Protein AF-A0AAV9CAW3-F1 (afdb_monomer_lite)

Foldseek 3Di:
DVVVVVVVVVVVPPDPPPPDDLCALPDPVCCVQLVDQKHAAPVRPGIDGSCQQCPPDPPDPNCPSNNNVD

Radius of gyration: 18.22 Å; chains: 1; bounding box: 19×21×61 Å

Structure (mmCIF, N/CA/C/O backbone):
data_AF-A0AAV9CAW3-F1
#
_entry.id   AF-A0AAV9CAW3-F1
#
loop_
_atom_site.group_PDB
_atom_site.id
_atom_site.type_symbol
_atom_site.label_atom_id
_atom_site.label_alt_id
_atom_site.label_comp_id
_atom_site.label_asym_id
_atom_site.label_entity_id
_atom_site.label_seq_id
_atom_site.pdbx_PDB_ins_code
_atom_site.Cartn_x
_atom_site.Cartn_y
_atom_site.Cartn_z
_atom_site.occupancy
_atom_site.B_iso_or_equiv
_atom_site.auth_seq_id
_atom_site.auth_comp_id
_atom_site.auth_asym_id
_atom_site.auth_atom_id
_atom_site.pdbx_PDB_model_num
ATOM 1 N N . MET A 1 1 ? 4.091 5.879 -50.998 1.00 55.12 1 MET A N 1
ATOM 2 C CA . MET A 1 1 ? 4.691 5.690 -49.660 1.00 55.12 1 MET A CA 1
ATOM 3 C C . MET A 1 1 ? 3.872 6.338 -48.536 1.00 55.12 1 MET A C 1
ATOM 5 O O . MET A 1 1 ? 4.080 5.970 -47.391 1.00 55.12 1 MET A O 1
ATOM 9 N N . GLU A 1 2 ? 2.870 7.171 -48.835 1.00 49.88 2 GLU A N 1
ATOM 10 C CA . GLU A 1 2 ? 2.071 7.887 -47.820 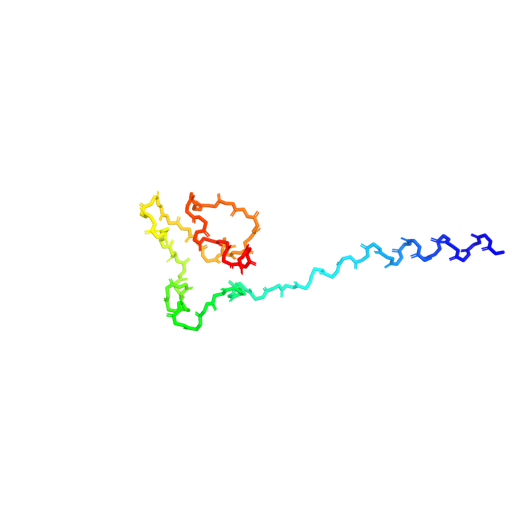1.00 49.88 2 GLU A CA 1
ATOM 11 C C . GLU A 1 2 ? 1.104 7.009 -46.996 1.00 49.88 2 GLU A C 1
ATOM 13 O O . GLU A 1 2 ? 0.853 7.295 -45.833 1.00 49.88 2 GLU A O 1
ATOM 18 N N . ALA A 1 3 ? 0.577 5.912 -47.559 1.00 51.00 3 ALA A N 1
ATOM 19 C CA . ALA A 1 3 ? -0.435 5.083 -46.883 1.00 51.00 3 ALA A CA 1
ATOM 20 C C . ALA A 1 3 ? 0.138 4.121 -45.823 1.00 51.00 3 ALA A C 1
ATOM 22 O O . ALA A 1 3 ? -0.590 3.641 -44.958 1.00 51.00 3 ALA A O 1
ATOM 23 N N . VAL A 1 4 ? 1.442 3.827 -45.882 1.00 55.72 4 VAL A N 1
ATOM 24 C CA . VAL A 1 4 ? 2.091 2.857 -44.980 1.00 55.72 4 VAL A CA 1
ATOM 25 C C . VAL A 1 4 ? 2.372 3.493 -43.616 1.00 55.72 4 VAL A C 1
ATOM 27 O O . VAL A 1 4 ? 2.248 2.837 -42.585 1.00 55.72 4 VAL A O 1
ATOM 30 N N . LEU A 1 5 ? 2.675 4.795 -43.603 1.00 54.12 5 LEU A N 1
ATOM 31 C CA . LEU A 1 5 ? 2.974 5.560 -42.393 1.00 54.12 5 LEU A CA 1
ATOM 32 C C . LEU A 1 5 ? 1.737 5.729 -41.496 1.00 54.12 5 LEU A C 1
ATOM 34 O O . LEU A 1 5 ? 1.844 5.656 -40.274 1.00 54.12 5 LEU A O 1
ATOM 38 N N . SER A 1 6 ? 0.554 5.872 -42.103 1.00 54.28 6 SER A N 1
ATOM 39 C CA . SER A 1 6 ? -0.712 5.979 -41.373 1.00 54.28 6 SER A CA 1
ATOM 40 C C . SER A 1 6 ? -1.090 4.695 -40.638 1.00 54.28 6 SER A C 1
ATOM 42 O O . SER A 1 6 ? -1.657 4.791 -39.560 1.00 54.28 6 SER A O 1
ATOM 44 N N . VAL A 1 7 ? -0.762 3.509 -41.167 1.00 53.25 7 VAL A N 1
ATOM 45 C CA . VAL A 1 7 ? -1.095 2.215 -40.533 1.00 53.25 7 VAL A CA 1
ATOM 46 C C . VAL A 1 7 ? -0.196 1.933 -39.324 1.00 53.25 7 VAL A C 1
ATOM 48 O O . VAL A 1 7 ? -0.674 1.446 -38.302 1.00 53.25 7 VAL A O 1
ATOM 51 N N . VAL A 1 8 ? 1.088 2.300 -39.393 1.00 55.06 8 VAL A N 1
ATOM 52 C CA . VAL A 1 8 ? 2.058 2.099 -38.299 1.00 55.06 8 VAL A CA 1
ATOM 53 C C . VAL A 1 8 ? 1.681 2.892 -37.042 1.00 55.06 8 VAL A C 1
ATOM 55 O O . VAL A 1 8 ? 1.835 2.386 -35.933 1.00 55.06 8 VAL A O 1
ATOM 58 N N . LEU A 1 9 ? 1.129 4.099 -37.204 1.00 53.53 9 LEU A N 1
ATOM 59 C CA . LEU A 1 9 ? 0.709 4.961 -36.090 1.00 53.53 9 LEU A CA 1
ATOM 60 C C . LEU A 1 9 ? -0.489 4.410 -35.298 1.00 53.53 9 LEU A C 1
ATOM 62 O O . LEU A 1 9 ? -0.647 4.727 -34.120 1.00 53.53 9 LEU A O 1
ATOM 66 N N . ILE A 1 10 ? -1.328 3.575 -35.916 1.00 55.44 10 ILE A N 1
ATOM 67 C CA . ILE A 1 10 ? -2.502 2.996 -35.241 1.00 55.44 10 ILE A CA 1
ATOM 68 C C . ILE A 1 10 ? -2.094 1.774 -34.403 1.00 55.44 10 ILE A C 1
ATOM 70 O O . ILE A 1 10 ? -2.647 1.552 -33.329 1.00 55.44 10 ILE A O 1
ATOM 74 N N . LEU A 1 11 ? -1.082 1.014 -34.840 1.00 54.69 11 LEU A N 1
ATOM 75 C CA . LEU A 1 11 ? -0.571 -0.152 -34.106 1.00 54.69 11 LEU A CA 1
ATOM 76 C C . LEU A 1 11 ? 0.348 0.200 -32.925 1.00 54.69 11 LEU A C 1
ATOM 78 O O . LEU A 1 11 ? 0.450 -0.586 -31.987 1.00 54.69 11 LEU A O 1
ATOM 82 N N . SER A 1 12 ? 1.000 1.363 -32.926 1.00 56.56 12 SER A N 1
ATOM 83 C CA . SER A 1 12 ? 1.899 1.791 -31.840 1.00 56.56 12 SER A CA 1
ATOM 84 C C . SER A 1 12 ? 1.177 2.280 -30.578 1.00 56.56 12 SER A C 1
ATOM 86 O O . SER A 1 12 ? 1.812 2.482 -29.545 1.00 56.56 12 SER A O 1
ATOM 88 N N . SER A 1 13 ? -0.146 2.449 -30.638 1.00 58.03 13 SER A N 1
ATO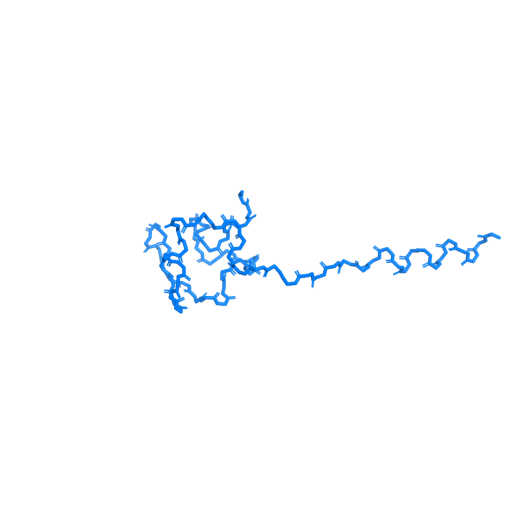M 89 C CA . SER A 1 13 ? -0.962 2.940 -29.518 1.00 58.03 13 SER A CA 1
ATOM 90 C C . SER A 1 13 ? -1.483 1.829 -28.599 1.00 58.03 13 SER A C 1
ATOM 92 O O . SER A 1 13 ? -2.123 2.119 -27.587 1.00 58.03 13 SER A O 1
ATOM 94 N N . LEU A 1 14 ? -1.217 0.558 -28.917 1.00 56.84 14 LEU A N 1
ATOM 95 C CA . LEU A 1 14 ? -1.618 -0.561 -28.071 1.00 56.84 14 LEU A CA 1
ATOM 96 C C . LEU A 1 14 ? -0.649 -0.673 -26.883 1.00 56.84 14 LEU A C 1
ATOM 98 O O . LEU A 1 14 ? 0.315 -1.435 -26.905 1.00 56.84 14 LEU A O 1
ATOM 102 N N . ARG A 1 15 ? -0.886 0.123 -25.833 1.00 60.53 15 ARG A N 1
ATOM 103 C CA . ARG A 1 15 ? -0.264 -0.126 -24.528 1.00 60.53 15 ARG A CA 1
ATOM 104 C C . ARG A 1 15 ? -0.731 -1.496 -24.058 1.00 60.53 15 ARG A C 1
ATOM 106 O O . ARG A 1 15 ? -1.930 -1.724 -23.908 1.00 60.53 15 ARG A O 1
ATOM 113 N N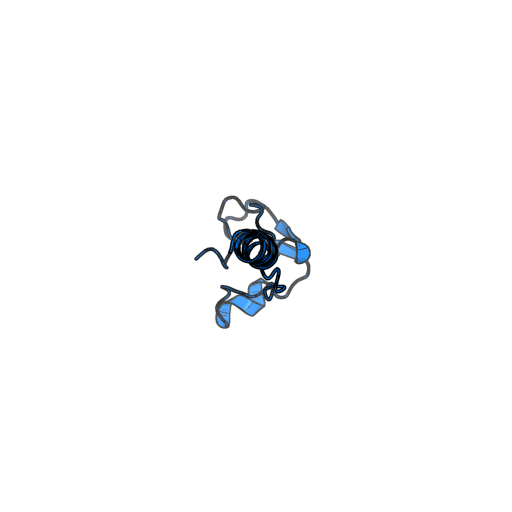 . SER A 1 16 ? 0.208 -2.403 -23.830 1.00 59.03 16 SER A N 1
ATOM 114 C CA . SER A 1 16 ? -0.055 -3.668 -23.160 1.00 59.03 16 SER A CA 1
ATOM 115 C C . SER A 1 16 ? -0.556 -3.352 -21.749 1.00 59.03 16 SER A C 1
ATOM 117 O O . SER A 1 16 ? 0.245 -3.106 -20.853 1.00 59.03 16 SER A O 1
ATOM 119 N N . VAL A 1 17 ? -1.874 -3.332 -21.533 1.00 63.41 17 VAL A N 1
ATOM 120 C CA . VAL A 1 17 ? -2.449 -3.425 -20.183 1.00 63.41 17 VAL A CA 1
ATOM 121 C C . VAL A 1 17 ? -2.330 -4.890 -19.785 1.00 63.41 17 VAL A C 1
ATOM 123 O O . VAL A 1 17 ? -3.304 -5.639 -19.784 1.00 63.41 17 VAL A O 1
ATOM 126 N N . LEU A 1 18 ? -1.096 -5.357 -19.592 1.00 63.22 18 LEU A N 1
ATOM 127 C CA . LEU A 1 18 ? -0.905 -6.663 -18.993 1.00 63.22 18 LEU A CA 1
ATOM 128 C C . LEU A 1 18 ? -1.307 -6.494 -17.526 1.00 63.22 18 LEU A C 1
ATOM 130 O O . LEU A 1 18 ? -0.747 -5.607 -16.882 1.00 63.22 18 LEU A O 1
ATOM 134 N N . PRO A 1 19 ? -2.269 -7.273 -17.005 1.00 65.62 19 PRO A N 1
ATOM 135 C CA . PRO A 1 19 ? -2.582 -7.219 -15.588 1.00 65.62 1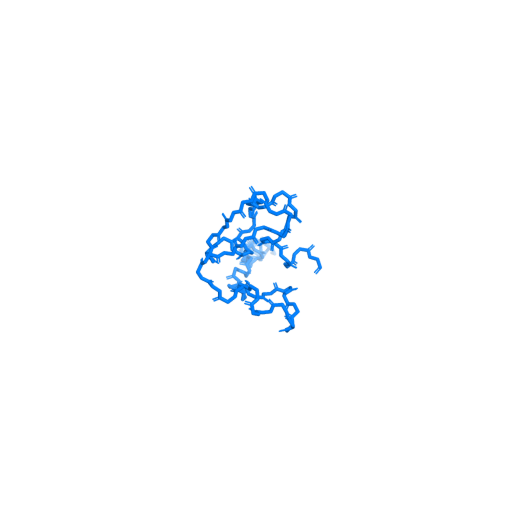9 PRO A CA 1
ATOM 136 C C . PRO A 1 19 ? -1.305 -7.573 -14.825 1.00 65.62 19 PRO A C 1
ATOM 138 O O . PRO A 1 19 ? -0.807 -8.700 -14.909 1.00 65.62 19 PRO A O 1
ATOM 141 N N . SER A 1 20 ? -0.728 -6.581 -14.150 1.00 71.88 20 SER A N 1
ATOM 142 C CA . SER A 1 20 ? 0.355 -6.802 -13.206 1.00 71.88 20 SER A CA 1
ATOM 143 C C . SER A 1 20 ? -0.183 -7.679 -12.081 1.00 71.88 20 SER A C 1
ATOM 145 O O . SER A 1 20 ? -1.355 -7.619 -11.707 1.00 71.88 20 SER A O 1
ATOM 147 N N . SER A 1 21 ? 0.676 -8.546 -11.549 1.00 85.00 21 SER A N 1
ATOM 148 C CA . SER A 1 21 ? 0.358 -9.196 -10.282 1.00 85.00 21 SER A CA 1
ATOM 149 C C . SER A 1 21 ? 0.122 -8.095 -9.241 1.00 85.00 21 SER A C 1
ATOM 151 O O . SER A 1 21 ? 0.992 -7.230 -9.129 1.00 85.00 21 SER A O 1
ATOM 153 N N . PRO A 1 22 ? -0.955 -8.145 -8.434 1.00 82.56 22 PRO A N 1
ATOM 154 C CA . PRO A 1 22 ? -1.140 -7.207 -7.322 1.00 82.56 22 PRO A CA 1
ATOM 155 C C . PRO A 1 22 ? -0.033 -7.334 -6.263 1.00 82.56 22 PRO A C 1
ATOM 157 O O . PRO A 1 22 ? 0.033 -6.553 -5.332 1.00 82.56 22 PRO A O 1
ATOM 160 N N . TYR A 1 23 ? 0.845 -8.337 -6.377 1.00 90.38 23 TYR A N 1
ATOM 161 C CA . TYR A 1 23 ? 2.014 -8.504 -5.514 1.00 90.38 23 TYR A CA 1
ATOM 162 C C . TYR A 1 23 ? 3.326 -8.037 -6.161 1.00 90.38 23 TYR A C 1
ATOM 164 O O . TYR A 1 23 ? 4.406 -8.382 -5.677 1.00 90.38 23 TYR A O 1
ATOM 172 N N . LEU A 1 24 ? 3.268 -7.324 -7.288 1.00 91.69 24 LEU A N 1
ATOM 173 C CA . LEU A 1 24 ? 4.456 -6.736 -7.906 1.00 91.69 24 LEU A CA 1
ATOM 174 C C . LEU A 1 24 ? 5.084 -5.707 -6.947 1.00 91.69 24 LEU A C 1
ATOM 176 O O . LEU A 1 24 ? 4.370 -5.000 -6.250 1.00 91.69 24 LEU A O 1
ATOM 180 N N . GLY A 1 25 ? 6.416 -5.667 -6.865 1.00 91.12 25 GLY A N 1
ATOM 181 C CA . GLY A 1 25 ? 7.136 -4.794 -5.923 1.00 91.12 25 GLY A CA 1
ATOM 182 C C . GLY A 1 25 ? 7.216 -5.318 -4.480 1.00 91.12 25 GLY A C 1
ATOM 183 O O . GLY A 1 25 ? 8.040 -4.855 -3.698 1.00 91.12 25 GLY A O 1
ATOM 184 N N . ILE A 1 26 ? 6.447 -6.351 -4.115 1.00 93.25 26 ILE A N 1
ATOM 185 C CA . ILE A 1 26 ? 6.407 -6.866 -2.738 1.00 93.25 26 ILE A CA 1
ATOM 186 C C . ILE A 1 26 ? 7.488 -7.927 -2.517 1.00 93.25 26 ILE A C 1
ATOM 188 O O . ILE A 1 26 ? 7.505 -8.983 -3.156 1.00 93.25 26 ILE A O 1
ATOM 192 N N . ALA A 1 27 ? 8.380 -7.692 -1.551 1.00 92.81 27 ALA A N 1
ATOM 193 C CA . ALA A 1 27 ? 9.394 -8.671 -1.179 1.00 92.81 27 ALA A CA 1
ATOM 194 C C . ALA A 1 27 ? 8.753 -9.958 -0.606 1.00 92.81 27 ALA A C 1
ATOM 196 O O . ALA A 1 27 ? 7.770 -9.881 0.135 1.00 92.81 27 ALA A O 1
ATOM 197 N N . PRO A 1 28 ? 9.347 -11.155 -0.807 1.00 93.19 28 PRO A N 1
ATOM 198 C CA . PRO A 1 28 ? 8.775 -12.416 -0.315 1.00 93.19 28 PRO A CA 1
ATOM 199 C C . PRO A 1 28 ? 8.467 -12.438 1.190 1.00 93.19 28 PRO A C 1
ATOM 201 O O . PRO A 1 28 ? 7.506 -13.065 1.632 1.00 93.19 28 PRO A O 1
ATOM 204 N N . LYS A 1 29 ? 9.273 -11.725 1.987 1.00 94.69 29 LYS A N 1
ATOM 205 C CA . LYS A 1 29 ? 9.098 -11.594 3.442 1.00 94.69 29 LYS A CA 1
ATOM 206 C C . LYS A 1 29 ? 7.868 -10.758 3.834 1.00 94.69 29 LYS A C 1
ATOM 208 O O . LYS A 1 29 ? 7.356 -10.929 4.935 1.00 94.69 29 LYS A O 1
ATOM 213 N N . GLU A 1 30 ? 7.391 -9.892 2.942 1.00 93.69 30 GLU A N 1
ATOM 214 C CA . GLU A 1 30 ? 6.258 -8.985 3.158 1.00 93.69 30 GLU A CA 1
ATOM 215 C C . GLU A 1 30 ? 4.945 -9.532 2.594 1.00 93.69 30 GLU A C 1
ATOM 217 O O . GLU A 1 30 ? 3.886 -9.055 2.975 1.00 93.69 30 GLU A O 1
ATOM 222 N N . LEU A 1 31 ? 4.961 -10.601 1.792 1.00 93.12 31 LEU A N 1
ATOM 223 C CA . LEU A 1 31 ? 3.736 -11.205 1.241 1.00 93.12 31 LEU A CA 1
ATOM 224 C C . LEU A 1 31 ? 2.684 -11.544 2.310 1.00 93.12 31 LEU A C 1
ATOM 226 O O . LEU A 1 31 ? 1.487 -11.442 2.060 1.00 93.12 31 LEU A O 1
ATOM 230 N N . LYS A 1 32 ? 3.118 -11.915 3.523 1.00 95.44 32 LYS A N 1
ATOM 231 C CA . LYS A 1 32 ? 2.207 -12.187 4.647 1.00 95.44 32 LYS A CA 1
ATOM 232 C C . LYS A 1 32 ? 1.445 -10.945 5.117 1.00 95.44 32 LYS A C 1
ATOM 234 O O . LYS A 1 32 ? 0.318 -11.085 5.575 1.00 95.44 32 LYS A O 1
ATOM 239 N N . TYR A 1 33 ? 2.040 -9.760 4.997 1.00 95.50 33 TYR A N 1
ATOM 240 C CA . TYR A 1 33 ? 1.417 -8.485 5.358 1.00 95.50 33 TYR A CA 1
ATOM 241 C C . TYR A 1 33 ? 0.229 -8.149 4.440 1.00 95.50 33 TYR A C 1
ATOM 243 O O . TYR A 1 33 ? -0.803 -7.669 4.899 1.00 95.50 33 TYR A O 1
ATOM 251 N N . PHE A 1 34 ? 0.340 -8.499 3.156 1.00 95.12 34 PHE A N 1
ATOM 252 C CA . PHE A 1 34 ? -0.672 -8.247 2.121 1.00 95.12 34 PHE A CA 1
ATOM 253 C C . PHE A 1 34 ? -1.576 -9.461 1.833 1.00 95.12 34 PHE A C 1
ATOM 255 O O . PHE A 1 34 ? -2.323 -9.491 0.850 1.00 95.12 34 PHE A O 1
ATOM 262 N N . ALA A 1 35 ? -1.504 -10.509 2.659 1.00 92.38 35 ALA A N 1
ATOM 263 C CA . ALA A 1 35 ? -2.259 -11.742 2.437 1.00 92.38 35 ALA A CA 1
ATOM 264 C C . ALA A 1 35 ? -3.768 -11.571 2.692 1.00 92.38 35 ALA A C 1
ATOM 266 O O . ALA A 1 35 ? -4.569 -12.251 2.049 1.00 92.38 35 ALA A O 1
ATOM 267 N N . GLY A 1 36 ? -4.145 -10.661 3.596 1.00 93.50 36 GLY A N 1
ATOM 268 C CA . GLY A 1 36 ? -5.533 -10.398 3.982 1.00 93.50 36 GLY A CA 1
ATOM 269 C C . GLY A 1 36 ? -6.391 -9.758 2.884 1.00 93.50 36 GLY A C 1
ATOM 270 O O . GLY A 1 36 ? -5.900 -9.363 1.827 1.00 93.50 36 GLY A O 1
ATOM 271 N N . GLU A 1 37 ? -7.697 -9.675 3.151 1.00 95.56 37 GLU A N 1
ATOM 272 C CA . GLU A 1 37 ? -8.657 -8.894 2.350 1.00 95.56 37 GLU A CA 1
ATOM 273 C C . GLU A 1 37 ? -8.549 -7.391 2.646 1.00 95.56 37 GLU A C 1
ATOM 275 O O . GLU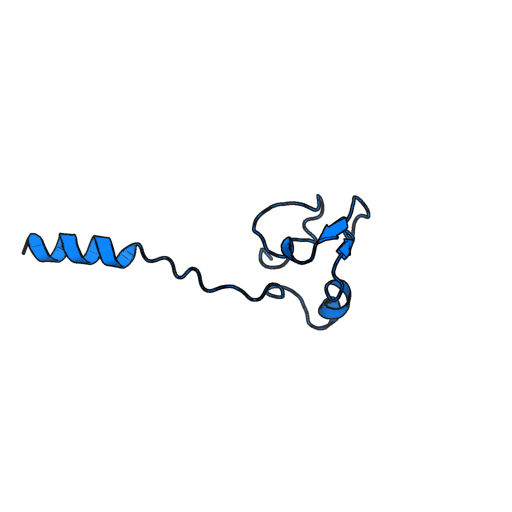 A 1 37 ? -8.817 -6.566 1.777 1.00 95.56 37 GLU A O 1
ATOM 280 N N . VAL A 1 38 ? -8.128 -7.048 3.865 1.00 96.69 38 VAL A N 1
ATOM 281 C CA . VAL A 1 38 ? -7.887 -5.683 4.331 1.00 96.69 38 VAL A CA 1
ATOM 282 C C . VAL A 1 38 ? -6.478 -5.615 4.905 1.00 96.69 38 VAL A C 1
ATOM 284 O O . VAL A 1 38 ? -6.093 -6.471 5.707 1.00 96.69 38 VAL A O 1
ATOM 287 N N . THR A 1 39 ? -5.729 -4.593 4.508 1.00 96.75 39 THR A N 1
ATOM 288 C CA . THR A 1 39 ? -4.361 -4.329 4.957 1.00 96.75 39 THR A CA 1
ATOM 289 C C . THR A 1 39 ? -4.313 -2.949 5.604 1.00 96.75 39 THR A C 1
ATOM 291 O O . THR A 1 39 ? -4.969 -2.013 5.155 1.00 96.75 39 THR A O 1
ATOM 294 N N . ALA A 1 40 ? -3.580 -2.825 6.709 1.00 97.25 40 ALA A N 1
ATOM 295 C CA . ALA A 1 40 ? -3.364 -1.538 7.360 1.00 97.25 40 ALA A CA 1
ATOM 296 C C . ALA A 1 40 ? -2.276 -0.739 6.632 1.00 97.25 40 ALA A C 1
ATOM 298 O O . ALA A 1 40 ? -1.337 -1.325 6.091 1.00 97.25 40 ALA A O 1
ATOM 299 N N . CYS A 1 41 ? -2.365 0.587 6.663 1.00 97.50 41 CYS A N 1
ATOM 300 C CA . CYS A 1 41 ? -1.220 1.436 6.348 1.00 97.50 41 CYS A CA 1
ATOM 301 C C . CYS A 1 41 ? -0.159 1.256 7.444 1.00 97.50 41 CYS A C 1
ATOM 303 O O . CYS A 1 41 ? -0.495 1.061 8.619 1.00 97.50 41 CYS A O 1
ATOM 305 N N . ARG A 1 42 ? 1.123 1.272 7.081 1.00 95.94 42 ARG A N 1
ATOM 306 C CA . ARG A 1 42 ? 2.221 0.967 8.011 1.00 95.94 42 ARG A CA 1
ATOM 307 C C . ARG A 1 42 ? 2.417 2.083 9.042 1.00 95.94 42 ARG A C 1
ATOM 309 O O . ARG A 1 42 ? 2.847 1.808 10.162 1.00 95.94 42 ARG A O 1
ATOM 316 N N . ASP A 1 43 ? 2.056 3.310 8.686 1.00 96.12 43 ASP A N 1
ATOM 317 C CA . ASP A 1 43 ? 1.987 4.482 9.563 1.00 96.12 43 ASP A CA 1
ATOM 318 C C . ASP A 1 43 ? 0.766 4.498 10.509 1.00 96.12 43 ASP A C 1
ATOM 320 O O . ASP A 1 43 ? 0.693 5.335 11.410 1.00 96.12 43 ASP A O 1
ATOM 324 N N . GLY A 1 44 ? -0.184 3.571 10.339 1.00 96.38 44 GLY A N 1
ATOM 325 C CA . GLY A 1 44 ? -1.409 3.485 11.137 1.00 96.38 44 GLY A CA 1
ATOM 326 C C . GLY A 1 44 ? -2.488 4.513 10.778 1.00 96.38 44 GLY A C 1
ATOM 327 O O . GLY A 1 44 ? -3.466 4.637 11.515 1.00 96.38 44 GLY A O 1
ATOM 328 N N . SER A 1 45 ? -2.343 5.236 9.667 1.00 96.44 45 SER A N 1
ATOM 329 C CA . SER A 1 45 ? -3.298 6.257 9.204 1.00 96.44 45 SER A CA 1
ATOM 330 C C . SER A 1 45 ? -4.644 5.695 8.732 1.00 96.44 45 SER A C 1
ATOM 332 O O . SER A 1 45 ? -5.632 6.428 8.680 1.00 96.44 45 SER A O 1
ATOM 334 N N . GLY A 1 46 ? -4.711 4.401 8.411 1.00 95.94 46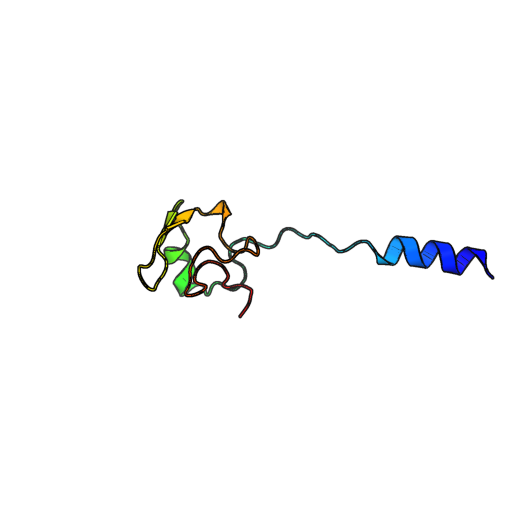 GLY A N 1
ATOM 335 C CA . GLY A 1 46 ? -5.923 3.776 7.905 1.00 95.94 46 GLY A CA 1
ATOM 336 C C . GLY A 1 46 ? -5.738 2.328 7.468 1.00 95.94 46 GLY A C 1
ATOM 337 O O . GLY A 1 46 ? -4.788 1.640 7.850 1.00 95.94 46 GLY A O 1
ATOM 338 N N . THR A 1 47 ? -6.695 1.861 6.673 1.00 97.38 47 THR A N 1
ATOM 339 C CA . THR A 1 47 ? -6.717 0.521 6.084 1.00 97.38 47 THR A CA 1
ATOM 340 C C . THR A 1 47 ? -7.296 0.587 4.680 1.00 97.38 47 THR A C 1
ATOM 342 O O . THR A 1 47 ? -8.261 1.321 4.464 1.00 97.38 47 THR A O 1
ATOM 345 N N . PHE A 1 48 ? -6.804 -0.254 3.782 1.00 96.50 48 PHE A N 1
ATOM 346 C CA . PHE A 1 48 ? -7.296 -0.390 2.416 1.00 96.50 48 PHE A CA 1
ATOM 347 C C . PHE A 1 48 ? -7.671 -1.845 2.123 1.00 96.50 48 PHE A C 1
ATOM 349 O O . PHE A 1 48 ? -7.262 -2.776 2.827 1.00 96.50 48 PHE A O 1
ATOM 356 N N . LYS A 1 49 ? -8.509 -2.043 1.106 1.00 96.88 49 LYS A N 1
ATOM 357 C CA . LYS A 1 49 ? -8.903 -3.378 0.649 1.00 96.88 49 LYS A CA 1
ATOM 358 C C . LYS A 1 49 ? -7.894 -3.917 -0.359 1.00 96.88 49 LYS A C 1
ATOM 360 O O . LYS A 1 49 ? -7.226 -3.160 -1.046 1.00 96.88 49 LYS A O 1
ATOM 365 N N . LYS A 1 50 ? -7.830 -5.236 -0.503 1.00 93.81 50 LYS A N 1
ATOM 366 C CA . LYS A 1 50 ? -6.888 -5.916 -1.401 1.00 93.81 50 LYS A CA 1
ATOM 367 C C . LYS A 1 50 ? -6.989 -5.486 -2.873 1.00 93.81 50 LYS A C 1
ATOM 369 O O . LYS A 1 50 ? -5.993 -5.559 -3.577 1.00 93.81 50 LYS A O 1
ATOM 374 N N . ASP A 1 51 ? -8.166 -5.068 -3.339 1.00 94.00 51 ASP A N 1
ATOM 375 C CA . ASP A 1 51 ? -8.393 -4.551 -4.699 1.00 94.00 51 ASP A CA 1
ATOM 376 C C . ASP A 1 51 ? -7.772 -3.171 -4.949 1.00 94.00 51 ASP A C 1
ATOM 378 O O . ASP A 1 51 ? -7.725 -2.742 -6.097 1.00 94.00 51 ASP A O 1
ATOM 382 N N . ARG A 1 52 ? -7.294 -2.516 -3.889 1.00 95.31 52 ARG A N 1
ATOM 383 C CA . ARG A 1 52 ? -6.585 -1.237 -3.921 1.00 95.31 52 ARG A CA 1
ATOM 384 C C . ARG A 1 52 ? -5.068 -1.350 -3.876 1.00 95.31 52 ARG A C 1
ATOM 386 O O . ARG A 1 52 ? -4.375 -0.359 -3.982 1.00 95.31 52 ARG A O 1
ATOM 393 N N . LEU A 1 53 ? -4.549 -2.559 -3.682 1.00 95.19 53 LEU A N 1
ATOM 394 C CA . LEU A 1 53 ? -3.113 -2.788 -3.726 1.00 95.19 53 LEU A CA 1
ATOM 395 C C . LEU A 1 53 ? -2.634 -2.653 -5.175 1.00 95.19 53 LEU A C 1
ATOM 397 O O . LEU A 1 53 ? -3.095 -3.426 -6.024 1.00 95.19 53 LEU A O 1
ATOM 401 N N . ASN A 1 54 ? -1.689 -1.747 -5.422 1.00 93.75 54 ASN A N 1
ATOM 402 C CA . ASN A 1 54 ? -1.123 -1.468 -6.741 1.00 93.75 54 ASN A CA 1
ATOM 403 C C . ASN A 1 54 ? -2.209 -1.072 -7.764 1.00 93.75 54 ASN A C 1
ATOM 405 O O . ASN A 1 54 ? -2.236 -1.593 -8.890 1.00 93.75 54 ASN A O 1
ATOM 409 N N . ASP A 1 55 ? -3.178 -0.244 -7.354 1.00 93.50 55 ASP A N 1
ATOM 410 C CA . ASP A 1 55 ? -4.273 0.222 -8.218 1.00 93.50 55 ASP A CA 1
ATOM 411 C C . ASP A 1 55 ? -3.977 1.580 -8.886 1.00 93.50 55 ASP A C 1
ATOM 413 O O . ASP A 1 55 ? -4.741 2.031 -9.752 1.00 93.50 55 ASP A O 1
ATOM 417 N N . GLY A 1 56 ? -2.831 2.185 -8.565 1.00 91.25 56 GLY A N 1
ATOM 418 C CA . GLY A 1 56 ? -2.366 3.459 -9.099 1.00 91.25 56 GLY A CA 1
ATOM 419 C C . GLY A 1 56 ? -2.931 4.673 -8.363 1.00 91.25 56 GLY A C 1
ATOM 420 O O . GLY A 1 56 ? -2.766 5.802 -8.848 1.00 91.25 56 GLY A O 1
ATOM 421 N N . PHE A 1 57 ? -3.622 4.474 -7.239 1.00 92.06 57 PHE A N 1
ATOM 422 C CA . PHE A 1 57 ? -4.167 5.534 -6.402 1.00 92.06 57 PHE A CA 1
ATOM 423 C C . PHE A 1 57 ? -3.580 5.461 -4.997 1.00 92.06 57 PHE A C 1
ATOM 425 O O . PHE A 1 57 ? -3.380 4.401 -4.442 1.00 92.06 57 PHE A O 1
ATOM 432 N N . CYS A 1 58 ? -3.316 6.630 -4.413 1.00 93.56 58 CYS A N 1
ATOM 433 C CA . CYS A 1 58 ? -2.759 6.730 -3.070 1.00 93.56 58 CYS A CA 1
ATOM 434 C C . CYS A 1 58 ? -3.886 6.672 -2.027 1.00 93.56 58 CYS A C 1
ATOM 436 O O . CYS A 1 58 ? -4.543 7.683 -1.758 1.00 93.56 58 CYS A O 1
ATOM 438 N N . ASP A 1 59 ? -4.086 5.495 -1.449 1.00 95.56 59 ASP A N 1
ATOM 439 C CA . ASP A 1 59 ? -4.988 5.215 -0.335 1.00 95.56 59 ASP A CA 1
ATOM 440 C C . ASP A 1 59 ? -4.289 5.335 1.024 1.00 95.56 59 ASP A C 1
ATOM 442 O O . ASP A 1 59 ? -4.922 5.738 2.008 1.00 95.56 59 ASP A O 1
ATOM 446 N N . CYS A 1 60 ? -2.988 5.029 1.096 1.00 96.69 60 CYS A N 1
ATOM 447 C CA . CYS A 1 60 ? -2.185 5.278 2.288 1.00 96.69 60 CYS A CA 1
ATOM 448 C C . CYS A 1 60 ? -1.260 6.498 2.101 1.00 96.69 60 CYS A C 1
ATOM 450 O O . CYS A 1 60 ? -0.472 6.538 1.157 1.00 96.69 60 CYS A O 1
ATOM 452 N N . PRO A 1 61 ? -1.241 7.463 3.043 1.00 95.25 61 PRO A N 1
ATOM 453 C CA . PRO A 1 61 ? -0.300 8.589 3.045 1.00 95.25 61 PRO A CA 1
ATOM 454 C C . PRO A 1 61 ? 1.178 8.178 3.045 1.00 95.25 61 PRO A C 1
ATOM 456 O O . PRO A 1 61 ? 2.033 8.957 2.625 1.00 95.25 61 PRO A O 1
ATOM 459 N N . ASP A 1 62 ? 1.484 6.980 3.547 1.00 95.00 62 ASP A N 1
ATOM 460 C CA . ASP A 1 62 ? 2.832 6.415 3.579 1.00 95.00 62 ASP A CA 1
ATOM 461 C C . ASP A 1 62 ? 3.196 5.602 2.324 1.00 95.00 62 ASP A C 1
ATOM 463 O O . ASP A 1 62 ? 4.328 5.126 2.223 1.00 95.00 62 ASP A O 1
ATOM 467 N N . GLY A 1 63 ? 2.262 5.451 1.377 1.00 94.00 63 GLY A N 1
ATOM 468 C CA . GLY A 1 63 ? 2.437 4.702 0.131 1.00 94.00 63 GLY A CA 1
ATOM 469 C C . GLY A 1 63 ? 2.500 3.182 0.301 1.00 94.00 63 GLY A C 1
ATOM 470 O O . GLY A 1 63 ? 2.975 2.492 -0.597 1.00 94.00 63 GLY A O 1
ATOM 471 N N . THR A 1 64 ? 2.070 2.635 1.446 1.00 95.69 64 THR A N 1
ATOM 472 C CA . THR A 1 64 ? 2.075 1.178 1.705 1.00 95.69 64 THR A CA 1
ATOM 473 C C . THR A 1 64 ? 1.304 0.370 0.655 1.00 95.69 64 THR A C 1
ATOM 475 O O . THR A 1 64 ? 1.603 -0.807 0.446 1.00 95.69 64 THR A O 1
ATOM 478 N N . ASP A 1 65 ? 0.299 0.983 0.049 1.00 95.56 65 ASP A N 1
ATOM 479 C CA . ASP A 1 65 ? -0.614 0.440 -0.952 1.00 95.56 65 ASP A CA 1
ATOM 480 C C . ASP A 1 65 ? -0.046 0.398 -2.379 1.00 95.56 65 ASP A C 1
ATOM 482 O O . ASP A 1 65 ? -0.597 -0.329 -3.196 1.00 95.56 65 ASP A O 1
ATOM 486 N N . GLU A 1 66 ? 1.080 1.069 -2.660 1.00 94.75 66 GLU A N 1
ATOM 487 C CA . GLU A 1 66 ? 1.684 1.169 -4.008 1.00 94.75 66 GLU A CA 1
ATOM 488 C C . GLU A 1 66 ? 3.174 0.719 -4.063 1.00 94.75 66 GLU A C 1
ATOM 490 O O . GLU A 1 66 ? 4.063 1.472 -4.487 1.00 94.75 66 GLU A O 1
ATOM 495 N N . PRO A 1 67 ? 3.525 -0.496 -3.590 1.00 91.81 67 PRO A N 1
ATOM 496 C CA . PRO A 1 67 ? 4.901 -1.002 -3.556 1.00 91.81 67 PRO A CA 1
ATOM 497 C C . PRO A 1 67 ? 5.576 -1.214 -4.922 1.00 91.81 67 PRO A C 1
ATOM 499 O O . PRO A 1 67 ? 6.797 -1.339 -4.965 1.00 91.81 67 PRO A O 1
ATOM 502 N N . GLU A 1 68 ? 4.851 -1.292 -6.038 1.00 86.44 68 GLU A N 1
ATOM 503 C CA . GLU A 1 68 ? 5.435 -1.421 -7.381 1.00 86.44 68 GLU A CA 1
ATOM 504 C C . GLU A 1 68 ? 6.102 -0.142 -7.894 1.00 86.44 68 GLU A C 1
ATOM 506 O O . GLU A 1 68 ? 6.847 -0.195 -8.876 1.00 86.44 68 GLU A O 1
ATOM 511 N N . LEU A 1 69 ? 5.831 0.999 -7.254 1.00 71.94 69 LEU A N 1
ATOM 512 C CA . LEU A 1 69 ? 6.429 2.289 -7.592 1.00 71.94 69 LEU A CA 1
ATOM 513 C C . LEU A 1 69 ? 7.821 2.496 -6.960 1.00 71.94 69 LEU A C 1
ATOM 515 O O . LEU A 1 69 ? 8.345 3.613 -7.012 1.00 71.94 69 LEU A O 1
ATOM 519 N N . PHE A 1 70 ? 8.438 1.439 -6.410 1.00 59.28 70 PHE A N 1
ATOM 520 C CA . PHE A 1 70 ? 9.769 1.461 -5.788 1.00 59.28 70 PHE A CA 1
ATOM 521 C C . PHE A 1 70 ? 10.735 0.387 -6.312 1.00 59.28 70 PHE A C 1
ATOM 523 O O . PHE A 1 70 ? 10.315 -0.772 -6.531 1.00 59.28 70 PHE A O 1
#

pLDDT: mean 82.72, std 17.16, range [49.88, 97.5]

Secondary structure (DSSP, 8-state):
-HHHHHHHHHHTT--------TTTT--TTTTTTT-SSEEE-TTSS-EEEGGGTTSSS--STT-TT-GGG-

Organism: Acorus calamus (NCBI:txid4465)

Sequence (70 aa):
MEAVLSVVLILSSLRSVLPSSPYLGIAPKELKYFAGEVTACRDGSGTFKKDRLNDGFCDCPDGTDEPELF

InterPro domains:
  IPR039794 Glucosidase II beta subunit-like [PTHR12630] (6-68)